Protein AF-A0A356T612-F1 (afdb_monomer)

Structure (mmCIF, N/CA/C/O backbone):
data_AF-A0A356T612-F1
#
_entry.id   AF-A0A356T612-F1
#
loop_
_atom_site.group_PDB
_atom_site.id
_atom_site.type_symbol
_atom_site.label_atom_id
_atom_site.label_alt_id
_atom_site.label_comp_id
_atom_site.label_asym_id
_atom_site.label_entity_id
_atom_site.label_seq_id
_atom_site.pdbx_PDB_ins_code
_atom_site.Cartn_x
_atom_site.Cartn_y
_atom_site.Cartn_z
_atom_site.occupancy
_atom_site.B_iso_or_equiv
_atom_site.auth_seq_id
_atom_site.auth_comp_id
_atom_site.auth_asym_id
_atom_site.auth_atom_id
_atom_site.pdbx_PDB_model_num
ATOM 1 N N . TYR A 1 1 ? 13.472 6.295 -19.526 1.00 48.34 1 TYR A N 1
ATOM 2 C CA . TYR A 1 1 ? 13.188 7.168 -18.372 1.00 48.34 1 TYR A CA 1
ATOM 3 C C . TYR A 1 1 ? 11.787 6.962 -17.765 1.00 48.34 1 TYR A C 1
ATOM 5 O O . TYR A 1 1 ? 11.391 7.760 -16.935 1.00 48.34 1 TYR A O 1
ATOM 13 N N . ALA A 1 2 ? 11.028 5.910 -18.126 1.00 5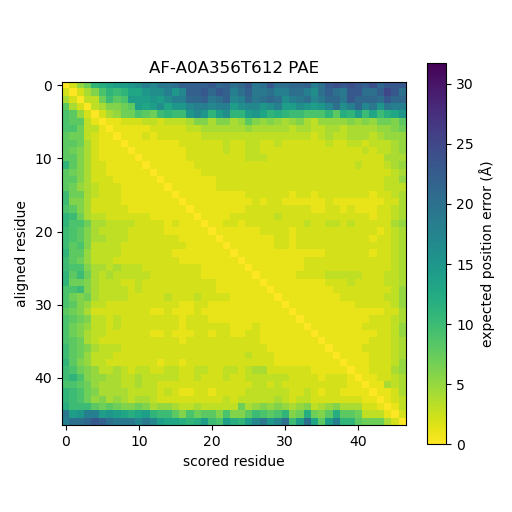0.31 2 ALA A N 1
ATOM 14 C CA . ALA A 1 2 ? 9.704 5.638 -17.533 1.00 50.31 2 ALA A CA 1
ATOM 15 C C . ALA A 1 2 ? 9.752 4.676 -16.324 1.00 50.31 2 ALA A C 1
ATOM 17 O O . ALA A 1 2 ? 8.927 4.775 -15.426 1.00 50.31 2 ALA A O 1
ATOM 18 N N . ALA A 1 3 ? 10.751 3.787 -16.271 1.00 53.28 3 ALA A N 1
ATOM 19 C CA . ALA A 1 3 ? 10.842 2.737 -15.254 1.00 53.28 3 ALA A CA 1
ATOM 20 C C . ALA A 1 3 ? 11.260 3.229 -13.855 1.00 53.28 3 ALA A C 1
ATOM 22 O O . ALA A 1 3 ? 10.904 2.596 -12.868 1.00 53.28 3 ALA A O 1
ATOM 23 N N . GLU A 1 4 ? 11.987 4.348 -13.755 1.00 58.62 4 GLU A N 1
ATOM 24 C CA . GLU A 1 4 ? 12.398 4.896 -12.452 1.00 58.62 4 GLU A CA 1
ATOM 25 C C . GLU A 1 4 ? 11.199 5.432 -11.659 1.00 58.62 4 GLU A C 1
ATOM 27 O O . GLU A 1 4 ? 11.154 5.267 -10.449 1.00 58.62 4 GLU A O 1
ATOM 32 N N . ASN A 1 5 ? 10.175 5.969 -12.333 1.00 78.12 5 ASN A N 1
ATOM 33 C CA . ASN A 1 5 ? 9.013 6.554 -11.662 1.00 78.12 5 ASN A CA 1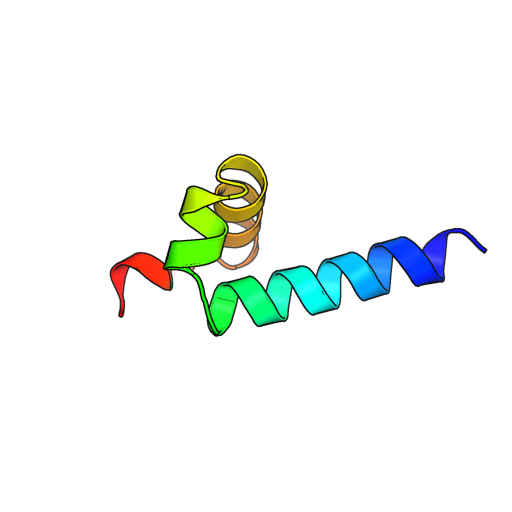
ATOM 34 C C . ASN A 1 5 ? 8.025 5.481 -11.163 1.00 78.12 5 ASN A C 1
ATOM 36 O O . ASN A 1 5 ? 7.553 5.545 -10.034 1.00 78.12 5 ASN A O 1
ATOM 40 N N . GLU A 1 6 ? 7.751 4.448 -11.967 1.00 85.31 6 GLU A N 1
ATOM 41 C CA . GLU A 1 6 ? 6.787 3.401 -11.592 1.00 85.31 6 GLU A CA 1
ATOM 42 C C . GLU A 1 6 ? 7.314 2.473 -10.489 1.00 85.31 6 GLU A C 1
ATOM 44 O O . GLU A 1 6 ? 6.574 2.136 -9.563 1.00 85.31 6 GLU A O 1
ATOM 49 N N . ALA A 1 7 ? 8.590 2.076 -10.560 1.00 88.56 7 ALA A N 1
ATOM 50 C CA . ALA A 1 7 ? 9.193 1.207 -9.552 1.00 88.56 7 ALA A CA 1
ATOM 51 C C . ALA A 1 7 ? 9.343 1.923 -8.202 1.00 88.56 7 ALA A C 1
ATOM 53 O O . ALA A 1 7 ? 9.028 1.342 -7.162 1.00 88.56 7 ALA A O 1
ATOM 54 N N . GLU A 1 8 ? 9.771 3.189 -8.215 1.00 89.19 8 GLU A N 1
ATOM 55 C CA . GLU A 1 8 ? 9.866 4.008 -7.005 1.00 89.19 8 GLU A CA 1
ATOM 56 C C . GLU A 1 8 ? 8.478 4.280 -6.417 1.00 89.19 8 GLU A C 1
ATOM 58 O O . GLU A 1 8 ? 8.276 4.093 -5.217 1.00 89.19 8 GLU A O 1
ATOM 63 N N . PHE A 1 9 ? 7.486 4.609 -7.254 1.00 89.56 9 PHE A N 1
ATOM 64 C CA . PHE A 1 9 ? 6.105 4.762 -6.800 1.00 89.56 9 PHE A CA 1
ATOM 65 C C . PHE A 1 9 ? 5.586 3.488 -6.132 1.00 89.56 9 PHE A C 1
ATOM 67 O O . PHE A 1 9 ? 4.985 3.560 -5.061 1.00 89.56 9 PHE A O 1
ATOM 74 N N . PHE A 1 10 ? 5.830 2.319 -6.729 1.00 91.00 10 PHE A N 1
ATOM 75 C CA . PHE A 1 10 ? 5.394 1.049 -6.155 1.00 91.00 10 PHE A CA 1
ATOM 76 C C . PHE A 1 10 ? 6.102 0.730 -4.832 1.00 91.00 10 PHE A C 1
ATOM 78 O O . PHE A 1 10 ? 5.453 0.268 -3.888 1.00 91.00 10 PHE A O 1
ATOM 85 N N . ALA A 1 11 ? 7.406 1.006 -4.737 1.00 92.69 11 ALA A N 1
ATOM 86 C CA . ALA A 1 11 ? 8.170 0.838 -3.504 1.00 92.69 11 ALA A CA 1
ATOM 87 C C . ALA A 1 11 ? 7.614 1.734 -2.385 1.00 92.69 11 ALA A C 1
ATOM 89 O O . ALA A 1 11 ? 7.245 1.229 -1.325 1.00 92.69 11 ALA A O 1
ATOM 90 N N . VAL A 1 12 ? 7.424 3.029 -2.658 1.00 93.50 12 VAL A N 1
ATOM 91 C CA . VAL A 1 12 ? 6.849 3.988 -1.699 1.00 93.50 12 VAL A CA 1
ATOM 92 C C . VAL A 1 12 ? 5.415 3.607 -1.322 1.00 93.50 12 VAL A C 1
ATOM 94 O O . VAL A 1 12 ? 5.046 3.648 -0.150 1.00 93.50 12 VAL A O 1
ATOM 97 N N . ALA A 1 13 ? 4.588 3.196 -2.286 1.00 93.62 13 ALA A N 1
ATOM 98 C CA . ALA A 1 13 ? 3.224 2.749 -2.015 1.00 93.62 13 ALA A CA 1
ATOM 99 C C . ALA A 1 13 ? 3.199 1.509 -1.108 1.00 93.62 13 ALA A C 1
ATOM 101 O O . ALA A 1 13 ? 2.352 1.419 -0.219 1.00 93.62 13 ALA A O 1
ATOM 102 N N . THR A 1 14 ? 4.147 0.587 -1.298 1.00 95.12 14 THR A N 1
ATOM 103 C CA . THR A 1 14 ? 4.316 -0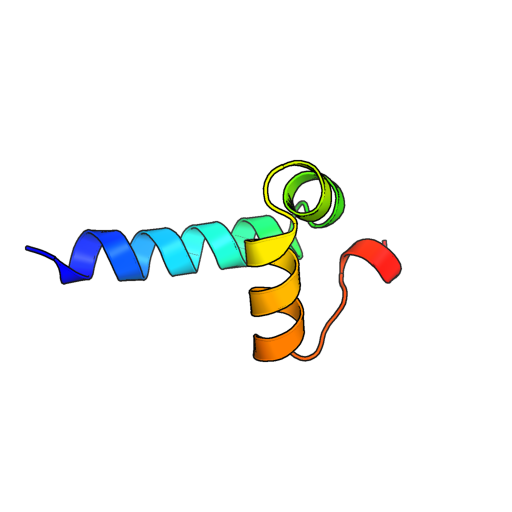.599 -0.450 1.00 95.12 14 THR A CA 1
A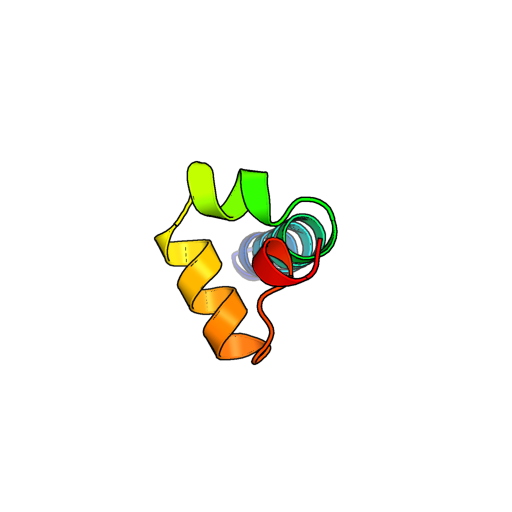TOM 104 C C . THR A 1 14 ? 4.749 -0.219 0.967 1.00 95.12 14 THR A C 1
ATOM 106 O O . THR A 1 14 ? 4.164 -0.718 1.927 1.00 95.12 14 THR A O 1
ATOM 109 N N . GLU A 1 15 ? 5.709 0.693 1.127 1.00 95.56 15 GLU A N 1
ATOM 110 C CA . GLU A 1 15 ? 6.116 1.191 2.450 1.00 95.56 15 GLU A CA 1
ATOM 111 C C . GLU A 1 15 ? 4.936 1.827 3.189 1.00 95.56 15 GLU A C 1
ATOM 113 O O . GLU A 1 15 ? 4.612 1.446 4.315 1.00 95.56 15 GLU A O 1
ATOM 118 N N . VAL A 1 16 ? 4.211 2.732 2.526 1.00 95.81 16 VAL A N 1
ATOM 119 C CA . VAL A 1 16 ? 3.047 3.405 3.117 1.00 95.81 16 VAL A CA 1
ATOM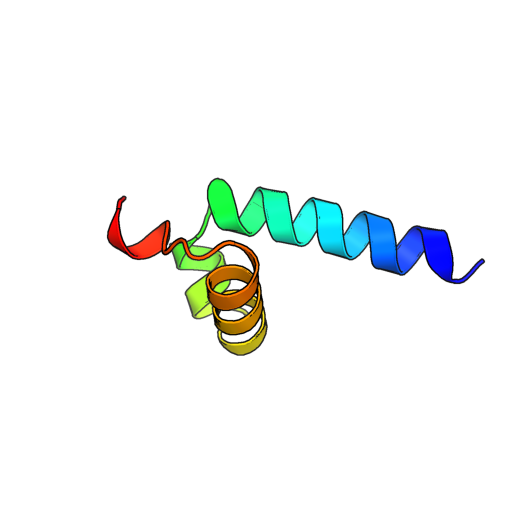 120 C C . VAL A 1 16 ? 1.929 2.410 3.448 1.00 95.81 16 VAL A C 1
ATOM 122 O O . VAL A 1 16 ? 1.225 2.598 4.443 1.00 95.81 16 VAL A O 1
ATOM 125 N N . PHE A 1 17 ? 1.765 1.347 2.657 1.00 96.50 17 PHE A N 1
ATOM 126 C CA . PHE A 1 17 ? 0.783 0.294 2.915 1.00 96.50 17 PHE A CA 1
ATOM 127 C C . PHE A 1 17 ? 1.056 -0.452 4.222 1.00 96.50 17 PHE A C 1
ATOM 129 O O . PHE A 1 17 ? 0.113 -0.710 4.964 1.00 96.50 17 PHE A O 1
ATOM 136 N N . PHE A 1 18 ? 2.316 -0.751 4.544 1.00 95.56 18 PHE A N 1
ATOM 137 C CA . PHE A 1 18 ? 2.657 -1.442 5.790 1.00 95.56 18 PHE A CA 1
ATOM 138 C C . PHE A 1 18 ? 2.831 -0.493 6.982 1.00 95.56 18 PHE A C 1
ATOM 140 O O . PHE A 1 18 ? 2.429 -0.841 8.090 1.00 95.56 18 PHE A O 1
ATOM 147 N N . GLU A 1 19 ? 3.375 0.709 6.782 1.00 96.25 19 GLU A N 1
ATOM 148 C CA . GLU A 1 19 ? 3.608 1.656 7.879 1.00 96.25 19 GLU A CA 1
ATOM 149 C C . GLU A 1 19 ? 2.360 2.453 8.272 1.00 96.25 19 GLU A C 1
ATOM 151 O O . GLU A 1 19 ? 2.167 2.787 9.442 1.00 96.25 19 GLU A O 1
ATOM 156 N N . ARG A 1 20 ? 1.525 2.831 7.293 1.00 96.00 20 ARG A N 1
ATOM 157 C CA . ARG A 1 20 ? 0.380 3.741 7.489 1.00 96.00 20 ARG A CA 1
ATOM 158 C C . ARG A 1 20 ? -0.876 3.259 6.748 1.00 96.00 20 ARG A C 1
ATOM 160 O O . ARG A 1 20 ? -1.513 4.055 6.041 1.00 96.00 20 ARG A O 1
ATOM 167 N N . PRO A 1 21 ? -1.303 2.000 6.951 1.00 95.00 21 PRO A N 1
ATOM 168 C CA . PRO A 1 21 ? -2.378 1.382 6.175 1.00 95.00 21 PRO A CA 1
ATOM 169 C C . PRO A 1 21 ? -3.696 2.157 6.249 1.00 95.00 21 PRO A C 1
ATOM 171 O O . PRO A 1 21 ? -4.341 2.410 5.233 1.00 95.00 21 PRO A O 1
ATOM 174 N N . THR A 1 22 ? -4.074 2.639 7.435 1.00 95.69 22 THR A N 1
ATOM 175 C CA . THR A 1 22 ? -5.324 3.387 7.646 1.00 95.69 22 T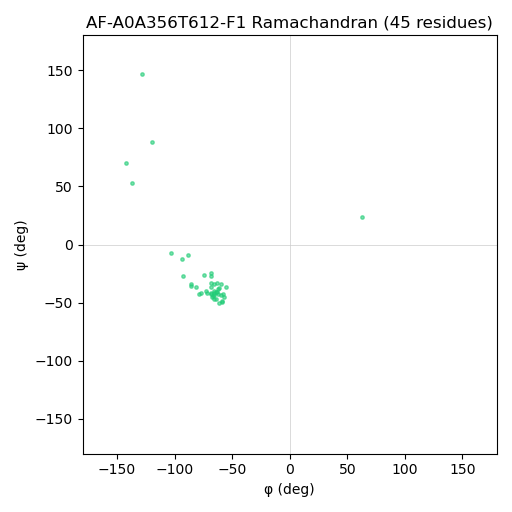HR A CA 1
ATOM 176 C C . THR A 1 22 ? -5.331 4.732 6.919 1.00 95.69 22 THR A C 1
ATOM 178 O O . THR A 1 22 ? -6.378 5.190 6.455 1.00 95.69 22 THR A O 1
ATOM 181 N N . GLN A 1 23 ? -4.172 5.390 6.802 1.00 95.56 23 GLN A N 1
ATOM 182 C CA . GLN A 1 23 ? -4.057 6.643 6.056 1.00 95.56 23 GLN A CA 1
ATOM 183 C C . GLN A 1 23 ? -4.142 6.388 4.550 1.00 95.56 23 GLN A C 1
ATOM 185 O O . GLN A 1 23 ? -4.821 7.143 3.850 1.00 95.56 23 GLN A O 1
ATOM 190 N N . LEU A 1 24 ? -3.509 5.314 4.068 1.00 95.44 24 LEU A N 1
ATOM 191 C CA . LEU A 1 24 ? -3.571 4.912 2.667 1.00 95.44 24 LEU A CA 1
ATOM 192 C C . LEU A 1 24 ? -4.998 4.521 2.258 1.00 95.44 24 LEU A C 1
ATOM 194 O O . LEU A 1 24 ? -5.509 5.067 1.284 1.00 95.44 24 LEU A O 1
ATOM 198 N N . LYS A 1 25 ? -5.688 3.700 3.064 1.00 95.88 25 LYS A N 1
ATOM 199 C CA . LYS A 1 25 ? -7.099 3.305 2.868 1.00 95.88 25 LYS A CA 1
ATOM 200 C C . LYS A 1 25 ? -8.035 4.515 2.758 1.00 95.88 25 LYS A C 1
ATOM 202 O O . LYS A 1 25 ? -8.968 4.496 1.964 1.00 95.88 25 LYS A O 1
ATOM 207 N N . LYS A 1 26 ? -7.776 5.589 3.518 1.00 96.31 26 LYS A N 1
ATOM 208 C CA . LYS A 1 26 ? -8.570 6.833 3.471 1.00 96.31 26 LYS A CA 1
ATOM 209 C C . LYS A 1 26 ? -8.264 7.712 2.257 1.00 96.31 26 LYS A C 1
ATOM 211 O O . LYS A 1 26 ? -9.183 8.302 1.704 1.00 96.31 26 LYS A O 1
ATOM 216 N N . LYS A 1 27 ? -6.987 7.864 1.889 1.00 96.06 27 LYS A N 1
ATOM 217 C CA . LYS A 1 27 ? -6.563 8.792 0.824 1.00 96.06 27 LYS A CA 1
ATOM 218 C C . LYS A 1 27 ? -6.640 8.187 -0.577 1.00 96.06 27 LYS A C 1
ATOM 220 O O . LYS A 1 27 ? -6.908 8.915 -1.523 1.00 96.06 27 LYS A O 1
ATOM 225 N N . ALA A 1 28 ? -6.382 6.889 -0.700 1.00 95.62 28 ALA A N 1
ATOM 226 C CA . ALA A 1 28 ? -6.330 6.165 -1.965 1.00 95.62 28 ALA A CA 1
ATOM 227 C C . ALA A 1 28 ? -6.929 4.752 -1.789 1.00 95.62 28 ALA A C 1
ATOM 229 O O . ALA A 1 28 ? -6.195 3.761 -1.812 1.00 95.62 28 ALA A O 1
ATOM 230 N N . PRO A 1 29 ? -8.258 4.639 -1.591 1.00 95.94 29 PRO A N 1
ATOM 231 C CA . PRO A 1 29 ? -8.915 3.359 -1.319 1.00 95.94 29 PRO A CA 1
ATOM 232 C C . PRO A 1 29 ? -8.720 2.326 -2.439 1.00 95.94 29 PRO A C 1
ATOM 234 O O . PRO A 1 29 ? -8.575 1.142 -2.150 1.00 95.94 29 PRO A O 1
ATOM 237 N N . GLU A 1 30 ? -8.657 2.757 -3.701 1.00 96.69 30 GLU A N 1
ATOM 238 C CA . GLU A 1 30 ? -8.423 1.865 -4.847 1.00 96.69 30 GLU A CA 1
ATOM 239 C C . GLU A 1 30 ? -7.012 1.264 -4.833 1.00 96.69 30 GLU A C 1
ATOM 241 O O . GLU A 1 30 ? -6.848 0.055 -4.986 1.00 96.69 30 GLU A O 1
ATO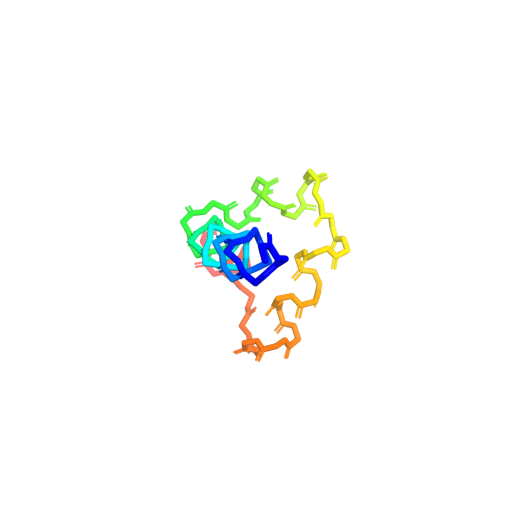M 246 N N . LEU A 1 31 ? -5.993 2.093 -4.573 1.00 94.62 31 LEU A N 1
ATOM 247 C CA . LEU A 1 31 ? -4.609 1.633 -4.444 1.00 94.62 31 LEU A CA 1
ATOM 248 C C . LEU A 1 31 ? -4.450 0.695 -3.244 1.00 94.62 31 LEU A C 1
ATOM 250 O O . LEU A 1 31 ? -3.786 -0.333 -3.351 1.00 94.62 31 LEU A O 1
ATOM 254 N N . TYR A 1 32 ? -5.096 1.016 -2.121 1.00 96.44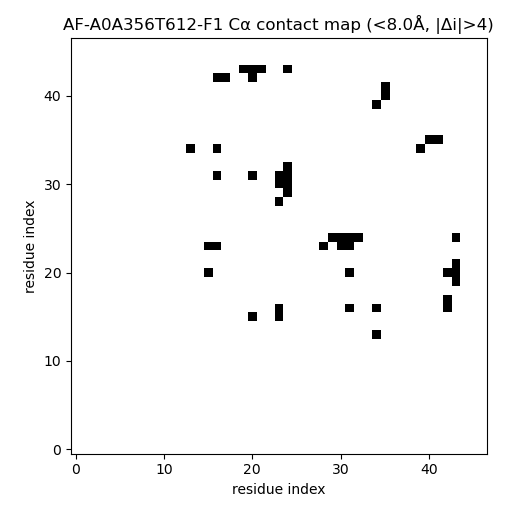 32 TYR A N 1
ATOM 255 C CA . TYR A 1 32 ? -5.118 0.142 -0.952 1.00 96.44 32 TYR A CA 1
ATOM 256 C C . TYR A 1 32 ? -5.715 -1.227 -1.295 1.00 96.44 32 TYR A C 1
ATOM 258 O O . TYR A 1 32 ? -5.095 -2.247 -1.018 1.00 96.44 32 TYR A O 1
ATOM 266 N N . ALA A 1 33 ? -6.873 -1.256 -1.962 1.00 96.75 33 ALA A N 1
ATOM 267 C CA . ALA A 1 33 ? -7.522 -2.501 -2.365 1.00 96.75 33 ALA A CA 1
ATOM 268 C C . ALA A 1 33 ? -6.658 -3.332 -3.328 1.00 96.75 33 ALA A C 1
ATOM 270 O O . ALA A 1 33 ? -6.648 -4.560 -3.230 1.00 96.75 33 ALA A O 1
ATOM 271 N N . LEU A 1 34 ? -5.927 -2.684 -4.240 1.00 96.69 34 LEU A N 1
ATOM 272 C CA . LEU A 1 34 ? -4.981 -3.352 -5.137 1.00 96.69 34 LEU A CA 1
ATOM 273 C C . LEU A 1 34 ? -3.809 -3.968 -4.367 1.00 96.69 34 LEU A C 1
ATOM 275 O O . LEU A 1 34 ? -3.488 -5.133 -4.585 1.00 96.69 34 LEU A O 1
ATOM 279 N N . LEU A 1 35 ? -3.202 -3.226 -3.439 1.00 96.38 35 LEU A N 1
ATOM 280 C CA . LEU A 1 35 ? -2.082 -3.720 -2.632 1.00 96.38 35 LEU A CA 1
ATOM 281 C C . LEU A 1 35 ? -2.524 -4.824 -1.661 1.00 96.38 35 LEU A C 1
ATOM 283 O O . LEU A 1 35 ? -1.816 -5.816 -1.507 1.00 96.38 35 LEU A O 1
ATOM 287 N N . THR A 1 36 ? -3.725 -4.726 -1.086 1.00 96.12 36 THR A N 1
ATOM 288 C CA . THR A 1 36 ? -4.335 -5.798 -0.285 1.00 96.12 36 THR A CA 1
ATOM 289 C C . THR A 1 36 ? -4.515 -7.076 -1.098 1.00 96.12 36 THR A C 1
ATOM 291 O O . THR A 1 36 ? -4.194 -8.155 -0.607 1.00 96.12 36 THR A O 1
ATOM 294 N N . GLN A 1 37 ? -4.979 -6.975 -2.347 1.00 96.50 37 GLN A N 1
ATOM 295 C CA . GLN A 1 37 ? -5.093 -8.133 -3.239 1.00 96.50 37 GLN A CA 1
ATOM 296 C C . GLN A 1 37 ? -3.721 -8.683 -3.645 1.00 96.50 37 GLN A C 1
ATOM 298 O O . GLN A 1 37 ? -3.534 -9.897 -3.645 1.00 96.50 37 GLN A O 1
ATOM 303 N N . ALA A 1 38 ? -2.757 -7.809 -3.947 1.00 95.31 38 ALA A N 1
ATOM 304 C CA . ALA A 1 38 ? -1.412 -8.200 -4.361 1.00 95.31 38 ALA A CA 1
ATOM 305 C C . ALA A 1 38 ? -0.632 -8.914 -3.243 1.00 95.31 38 ALA A C 1
ATOM 307 O O . ALA A 1 38 ? 0.030 -9.916 -3.502 1.00 95.31 38 ALA A O 1
ATOM 308 N N . TYR A 1 39 ? -0.728 -8.425 -2.002 1.00 95.19 39 TYR A N 1
ATOM 309 C CA . TYR A 1 39 ? -0.021 -8.990 -0.848 1.00 95.19 39 TYR A CA 1
ATOM 310 C C . TYR A 1 39 ? -0.839 -10.015 -0.052 1.00 95.19 39 TYR A C 1
ATOM 312 O O . TYR A 1 39 ? -0.275 -10.696 0.804 1.00 95.19 39 TYR A O 1
ATOM 320 N N . GLY A 1 40 ? -2.153 -10.119 -0.283 1.00 95.56 40 GLY A N 1
ATOM 321 C CA . GLY A 1 40 ? -3.051 -10.998 0.476 1.00 95.56 40 GLY A CA 1
ATOM 322 C C . GLY A 1 40 ? -3.147 -10.645 1.965 1.00 95.56 40 GLY A C 1
ATOM 323 O O . GLY A 1 40 ? -3.438 -11.507 2.794 1.00 95.56 40 GLY A O 1
ATOM 324 N N . GLN A 1 41 ? -2.848 -9.396 2.323 1.00 93.94 41 GLN A N 1
ATOM 325 C CA . GLN A 1 41 ? -2.807 -8.916 3.701 1.00 93.94 41 GLN A CA 1
ATOM 326 C C . GLN A 1 41 ? -3.646 -7.651 3.841 1.00 93.94 41 GLN A C 1
ATOM 328 O O . GLN A 1 41 ? -3.691 -6.828 2.932 1.00 93.94 41 GLN A O 1
ATOM 333 N N . ASP A 1 42 ? -4.270 -7.476 5.004 1.00 94.75 42 ASP A N 1
ATOM 334 C CA . ASP A 1 42 ? -4.952 -6.235 5.374 1.00 94.75 42 ASP A CA 1
ATOM 335 C C . ASP A 1 42 ? -4.304 -5.659 6.644 1.00 94.75 42 ASP A C 1
ATOM 337 O O . ASP A 1 42 ? -4.698 -6.019 7.757 1.00 94.75 42 ASP A O 1
ATOM 341 N N . PRO A 1 43 ? -3.254 -4.822 6.511 1.00 93.69 43 PRO A N 1
ATOM 342 C CA . PRO A 1 43 ? -2.573 -4.261 7.670 1.00 93.69 43 PRO A CA 1
ATOM 343 C C . PRO A 1 43 ? -3.442 -3.259 8.446 1.00 93.69 43 PRO A C 1
ATOM 345 O O . PRO A 1 43 ? -3.230 -3.112 9.644 1.00 93.69 43 PRO A O 1
ATOM 348 N N . ALA A 1 44 ? -4.443 -2.620 7.818 1.00 91.69 44 ALA A N 1
ATOM 349 C CA . ALA A 1 44 ? -5.377 -1.718 8.512 1.00 91.69 44 ALA A CA 1
ATOM 350 C C . ALA A 1 44 ? -6.312 -2.459 9.475 1.00 91.69 44 ALA A C 1
ATOM 352 O O . ALA A 1 44 ? -6.792 -1.855 10.428 1.00 91.69 44 ALA A O 1
ATOM 353 N N . GLU A 1 45 ? -6.599 -3.738 9.219 1.00 89.00 45 GLU A N 1
ATOM 354 C CA . GLU A 1 45 ? -7.446 -4.569 10.089 1.00 89.00 45 GLU A CA 1
ATOM 355 C C . GLU A 1 45 ? -6.639 -5.268 11.201 1.00 89.00 45 GLU A C 1
ATOM 357 O O . GLU A 1 45 ? -7.219 -5.876 12.098 1.00 89.00 45 GLU A O 1
ATOM 362 N N . ARG A 1 46 ? -5.298 -5.213 11.149 1.00 74.06 46 ARG A N 1
ATOM 363 C CA . ARG A 1 46 ? -4.392 -5.856 12.125 1.00 74.06 46 ARG A CA 1
ATOM 364 C C . ARG A 1 46 ? -3.764 -4.889 13.13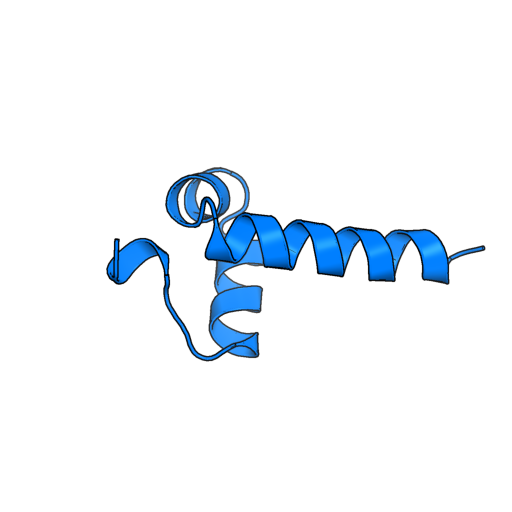5 1.00 74.06 46 ARG A C 1
ATOM 366 O O . ARG A 1 46 ? -3.079 -5.356 14.043 1.00 74.06 46 ARG A O 1
ATOM 373 N N . SER A 1 47 ? -3.957 -3.583 12.954 1.00 59.56 47 SER A N 1
ATOM 374 C CA . SER A 1 47 ? -3.385 -2.499 13.769 1.00 59.56 47 SER A CA 1
ATOM 375 C C . SER A 1 47 ? -4.351 -1.947 14.807 1.00 59.56 47 SER A C 1
ATOM 377 O O . SER A 1 47 ? -5.530 -1.760 14.435 1.00 59.56 47 SER A O 1
#

Foldseek 3Di:
DPVVVVVVVVVVLLVCCQPPVVVCCVPPVPSSVVVCVVVVDRNVVVD

Secondary structure (DSSP, 8-state):
--HHHHHHHHHHHHHHHHHSHHHHHHH-HHHHHHHHHHHT--GGGT-

Solvent-accessible surface area (backbone atoms only — not comparable to full-atom values): 2746 Å² total; per-residue (Å²): 134,66,66,66,58,56,54,50,49,51,51,52,52,50,51,41,41,72,77,38,25,62,58,37,45,71,77,38,47,67,61,38,52,49,51,28,64,74,69,73,49,62,55,53,83,75,106

pLDDT: mean 89.31, std 13.04, range [48.34, 96.75]

Radius of gyration: 10.92 Å; Cα contacts (8 Å, |Δi|>4): 24; chains: 1; bounding box: 22×20×32 Å

Sequence (47 aa):
YAAENEAEFFAVATEVFFERPTQLKKKAPELYALLTQAYGQDPAERS

Mean predicted aligned error: 4.26 Å